Protein AF-A0AAD5FU48-F1 (afdb_monomer_lite)

Sequence (84 aa):
FQEPYAVVALLEKDLVVIDLAQNGYPIFENPYPMTIHESPVTCCEYVADCPVDLVPALYSVGSRQKRQGYSKKVGTACEHIFTT

Secondary structure (DSSP, 8-state):
-----EEEEE-SS-EEEEETTSTT-PBPPPSS-S-S-SS--------SS--TTHHHHHHHHHHTTSPTTB-SS--HHHHHHH--

Radius of gyration: 16.1 Å; chains: 1; bounding box: 45×31×39 Å

InterPro domains:
  IPR013577 Lethal giant larvae homologue 2 [PF08366] (1-26)

Organism: Silurus asotus (NCBI:txid30991)

Foldseek 3Di:
DDDDQWDWDDDPQDIWIWGPPDPVGFTADQPDCSDPDPDDDPDDDDDDPDPPVPVVVVCVVVVVVPDPRHDPDHPPVNVVVVVD

pLDDT: mean 77.95, std 12.57, range [44.0, 93.56]

Structure (mmCIF, N/CA/C/O backbone):
data_AF-A0AAD5FU48-F1
#
_entry.id   AF-A0AAD5FU48-F1
#
loop_
_atom_site.group_PDB
_atom_site.id
_atom_site.type_symbol
_atom_site.label_atom_id
_atom_site.label_alt_id
_atom_site.label_comp_id
_atom_site.label_asym_id
_atom_site.label_entity_id
_atom_site.label_seq_id
_atom_site.pdbx_PDB_ins_code
_atom_site.Cartn_x
_atom_site.Cartn_y
_atom_site.Cartn_z
_atom_site.occupancy
_atom_site.B_iso_or_equiv
_atom_site.auth_seq_id
_atom_site.auth_comp_id
_atom_site.auth_asym_id
_atom_site.auth_atom_id
_atom_site.pdbx_PDB_model_num
ATOM 1 N N . PHE A 1 1 ? -26.751 8.121 17.465 1.00 54.16 1 PHE A N 1
ATOM 2 C CA . PHE A 1 1 ? -25.358 8.025 17.940 1.00 54.16 1 PHE A CA 1
ATOM 3 C C . PHE A 1 1 ? -24.500 7.670 16.738 1.00 54.16 1 PHE A C 1
ATOM 5 O O . PHE A 1 1 ? -24.875 6.752 16.024 1.00 54.16 1 PHE A O 1
ATOM 12 N N . GLN A 1 2 ? -23.436 8.423 16.450 1.00 71.62 2 GLN A N 1
ATOM 13 C CA . GLN A 1 2 ? -22.439 7.993 15.465 1.00 71.62 2 GLN A CA 1
ATOM 14 C C . GLN A 1 2 ? -21.539 6.976 16.165 1.00 71.62 2 GLN A C 1
ATOM 16 O O . GLN A 1 2 ? -20.818 7.341 17.088 1.00 71.62 2 GLN A O 1
ATOM 21 N N . GLU A 1 3 ? -21.636 5.704 15.788 1.00 78.19 3 GLU A N 1
ATOM 22 C CA . GLU A 1 3 ? -20.672 4.693 16.220 1.00 78.19 3 GLU A CA 1
ATOM 23 C C . GLU A 1 3 ? -19.387 4.882 15.401 1.00 78.19 3 GLU A C 1
ATOM 25 O O . GLU A 1 3 ? -19.426 4.752 14.172 1.00 78.19 3 GLU A O 1
ATOM 30 N N . PRO A 1 4 ? -18.260 5.259 16.029 1.00 81.88 4 PRO A N 1
ATOM 31 C CA . PRO A 1 4 ? -17.017 5.464 15.303 1.00 81.88 4 PRO A CA 1
ATOM 32 C C . PRO A 1 4 ? -16.492 4.118 14.796 1.00 81.88 4 PRO A C 1
ATOM 34 O O . PRO A 1 4 ? -16.306 3.180 15.566 1.00 81.88 4 PRO A O 1
ATOM 37 N N . TYR A 1 5 ? -16.242 4.028 13.490 1.00 83.44 5 TYR A N 1
ATOM 38 C CA . TYR A 1 5 ? -15.807 2.790 12.836 1.00 83.44 5 TYR A CA 1
ATOM 39 C C . TYR A 1 5 ? -14.293 2.735 12.577 1.00 83.44 5 TYR A C 1
ATOM 41 O O . TYR A 1 5 ? -13.754 1.655 12.342 1.00 83.44 5 TYR A O 1
ATOM 49 N N . ALA A 1 6 ? -13.599 3.877 12.627 1.00 86.25 6 ALA A N 1
ATOM 50 C CA . ALA A 1 6 ? -12.159 3.963 12.416 1.00 86.25 6 ALA A CA 1
ATOM 51 C C . ALA A 1 6 ? -11.537 5.165 13.144 1.00 86.25 6 ALA A C 1
ATOM 53 O O . ALA A 1 6 ? -12.216 6.160 13.407 1.00 86.25 6 ALA A O 1
ATOM 54 N N . VAL A 1 7 ? -10.235 5.078 13.424 1.00 88.81 7 VAL A N 1
ATOM 55 C CA . VAL A 1 7 ? -9.395 6.200 13.883 1.00 88.81 7 VAL A CA 1
ATOM 56 C C . VAL A 1 7 ? -8.330 6.472 12.836 1.00 88.81 7 VAL A C 1
ATOM 58 O O . VAL A 1 7 ? -7.717 5.540 12.329 1.00 88.81 7 VAL A O 1
ATOM 61 N N . VAL A 1 8 ? -8.091 7.744 12.538 1.00 86.94 8 VAL A N 1
ATOM 62 C CA . VAL A 1 8 ? -7.077 8.187 11.580 1.00 86.94 8 VAL A CA 1
ATOM 63 C C . VAL A 1 8 ? -6.016 8.978 12.338 1.00 86.94 8 VAL A C 1
ATOM 65 O O . VAL A 1 8 ? -6.344 9.952 13.013 1.00 86.94 8 VAL A O 1
ATOM 68 N N . ALA A 1 9 ? -4.754 8.578 12.216 1.00 88.00 9 ALA A N 1
ATOM 69 C CA . ALA A 1 9 ? -3.607 9.301 12.744 1.00 88.00 9 ALA A CA 1
ATOM 70 C C . ALA A 1 9 ? -2.705 9.745 11.587 1.00 88.00 9 ALA A C 1
ATOM 72 O O . ALA A 1 9 ? -2.105 8.917 10.902 1.00 88.00 9 ALA A O 1
ATOM 73 N N . LEU A 1 10 ? -2.617 11.060 11.379 1.00 86.56 10 LEU A N 1
ATOM 74 C CA . LEU A 1 10 ? -1.681 11.667 10.437 1.00 86.56 10 LEU A CA 1
ATOM 75 C C . LEU A 1 10 ? -0.352 11.927 11.152 1.00 86.56 10 LEU A C 1
ATOM 77 O O . LEU A 1 10 ? -0.292 12.704 12.106 1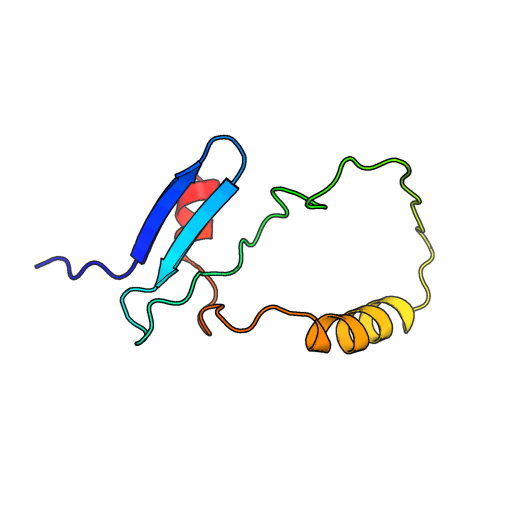.00 86.56 10 LEU A O 1
ATOM 81 N N . LEU A 1 11 ? 0.700 11.258 10.693 1.00 83.19 11 LEU A N 1
ATOM 82 C CA . LEU A 1 11 ? 2.074 11.435 11.147 1.00 83.19 11 LEU A CA 1
ATOM 83 C C . LEU A 1 11 ? 2.846 12.260 10.112 1.00 83.19 11 LEU A C 1
ATOM 85 O O . LEU A 1 11 ? 2.398 12.454 8.987 1.00 83.19 11 LEU A O 1
ATOM 89 N N . GLU A 1 12 ? 4.045 12.715 10.470 1.00 79.69 12 GLU A N 1
ATOM 90 C CA . GLU A 1 12 ? 4.884 13.537 9.585 1.00 79.69 12 GLU A CA 1
ATOM 91 C C . GLU A 1 12 ? 5.199 12.858 8.235 1.00 79.69 12 GLU A C 1
ATOM 93 O O . GLU A 1 12 ? 5.412 13.538 7.235 1.00 79.69 12 GLU A O 1
ATOM 98 N N . LYS A 1 13 ? 5.232 11.518 8.199 1.00 74.00 13 LYS A N 1
ATOM 99 C CA . LYS A 1 13 ? 5.626 10.722 7.021 1.00 74.00 13 LYS A CA 1
ATOM 100 C C . LYS A 1 13 ? 4.673 9.570 6.696 1.00 74.00 13 LYS A C 1
ATOM 102 O O . LYS A 1 13 ? 4.977 8.775 5.814 1.00 74.00 13 LYS A O 1
ATOM 107 N N . ASP A 1 14 ? 3.567 9.437 7.425 1.00 76.50 14 ASP A N 1
ATOM 108 C CA . ASP A 1 14 ? 2.675 8.284 7.284 1.00 76.50 14 ASP A CA 1
ATOM 109 C C . ASP A 1 14 ? 1.234 8.609 7.716 1.00 76.50 14 ASP A C 1
ATOM 111 O O . ASP A 1 14 ? 0.996 9.558 8.462 1.00 76.50 14 ASP A O 1
ATOM 115 N N . LEU A 1 15 ? 0.270 7.809 7.259 1.00 81.75 15 LEU A N 1
ATOM 116 C CA . LEU A 1 15 ? -1.144 7.885 7.632 1.00 81.75 15 LEU A CA 1
ATOM 117 C C . LEU A 1 15 ? -1.556 6.509 8.129 1.00 81.75 15 LEU A C 1
ATOM 119 O O . LEU A 1 15 ? -1.645 5.552 7.360 1.00 81.75 15 LEU A O 1
ATOM 123 N N . VAL A 1 16 ? -1.856 6.428 9.417 1.00 86.06 16 VAL A N 1
ATOM 124 C CA . VAL A 1 16 ? -2.273 5.184 10.053 1.00 86.06 16 VAL A CA 1
ATOM 125 C C . VAL A 1 16 ? -3.777 5.234 10.264 1.00 86.06 16 VAL A C 1
ATOM 127 O O . VAL A 1 16 ? -4.280 6.107 10.970 1.00 86.06 16 VAL A O 1
ATOM 130 N N . VAL A 1 17 ? -4.504 4.289 9.669 1.00 87.00 17 VAL A N 1
ATOM 131 C CA . VAL A 1 17 ? -5.954 4.156 9.865 1.00 87.00 17 VAL A CA 1
ATOM 132 C C . VAL A 1 17 ? -6.236 2.856 10.604 1.00 87.00 17 VAL A C 1
ATOM 134 O O . VAL A 1 17 ? -5.861 1.791 10.135 1.00 87.00 17 VAL A O 1
ATOM 137 N N . ILE A 1 18 ? -6.892 2.927 11.757 1.00 89.25 18 ILE A N 1
ATOM 138 C CA . ILE A 1 18 ? -7.154 1.792 12.651 1.00 89.25 18 ILE A CA 1
ATOM 139 C C . ILE A 1 18 ? -8.631 1.400 12.550 1.00 89.25 18 ILE A C 1
ATOM 141 O O . ILE A 1 18 ? -9.502 2.257 12.709 1.00 89.25 18 ILE A O 1
ATOM 145 N N . ASP A 1 19 ? -8.916 0.118 12.310 1.00 89.06 19 ASP A N 1
ATOM 146 C CA . ASP A 1 19 ? -10.270 -0.448 12.274 1.00 89.06 19 ASP A CA 1
ATOM 147 C C . ASP A 1 19 ? -10.776 -0.712 13.696 1.00 89.06 19 ASP A C 1
ATOM 149 O O . ASP A 1 19 ? -10.280 -1.599 14.392 1.00 89.06 19 ASP A O 1
ATOM 153 N N . LEU A 1 20 ? -11.789 0.043 14.127 1.00 88.56 20 LEU A N 1
ATOM 154 C CA . LEU A 1 20 ? -12.405 -0.139 15.445 1.00 88.56 20 LEU A CA 1
ATOM 155 C C . LEU A 1 20 ? -13.431 -1.280 15.474 1.00 88.56 20 LEU A C 1
ATOM 157 O O . LEU A 1 20 ? -13.828 -1.721 16.549 1.00 88.56 20 LEU A O 1
ATOM 161 N N . ALA A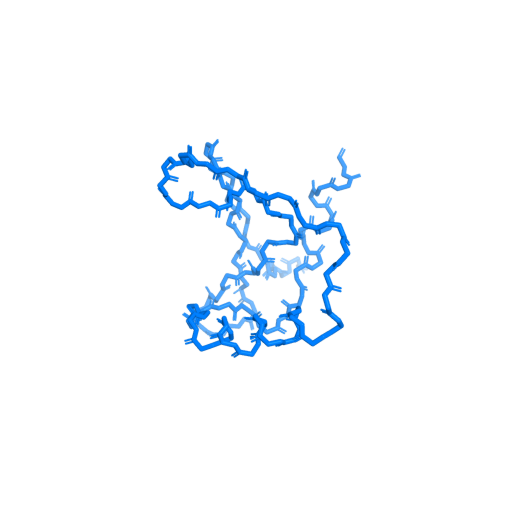 1 21 ? -13.86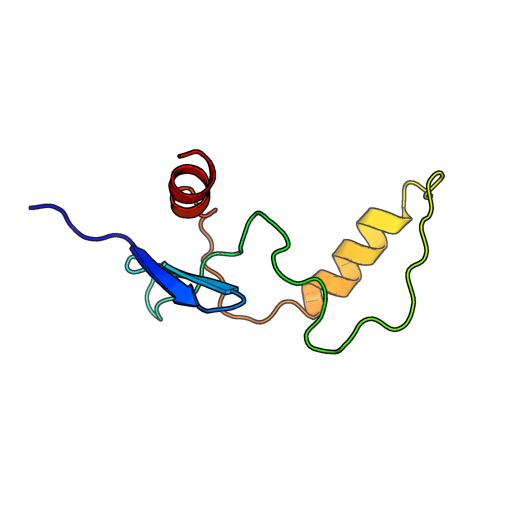3 -1.774 14.312 1.00 85.25 21 ALA A N 1
ATOM 162 C CA . ALA A 1 21 ? -14.892 -2.804 14.209 1.00 85.25 21 ALA A CA 1
ATOM 163 C C . ALA A 1 21 ? -14.329 -4.237 14.224 1.00 85.25 21 ALA A C 1
ATOM 165 O O . ALA A 1 21 ? -15.102 -5.195 14.266 1.00 85.25 21 ALA A O 1
ATOM 166 N N . GLN A 1 22 ? -13.005 -4.411 14.163 1.00 83.62 22 GLN A N 1
ATOM 167 C CA . GLN A 1 22 ? -12.344 -5.714 14.257 1.00 83.62 22 GLN A CA 1
ATOM 168 C C . GLN A 1 22 ? -11.594 -5.847 15.583 1.00 83.62 22 GLN A C 1
ATOM 170 O O . GLN A 1 22 ? -10.842 -4.965 15.991 1.00 83.62 22 GLN A O 1
ATOM 175 N N . ASN A 1 23 ? -11.779 -6.987 16.254 1.00 82.31 23 ASN A N 1
ATOM 176 C CA . ASN A 1 23 ? -11.077 -7.266 17.500 1.00 82.31 23 ASN A CA 1
ATOM 177 C C . ASN A 1 23 ? -9.560 -7.328 17.257 1.00 82.31 23 ASN A C 1
ATOM 179 O O . ASN A 1 23 ? -9.111 -7.959 16.300 1.00 82.31 23 ASN A O 1
ATOM 183 N N . GLY A 1 24 ? -8.785 -6.683 18.129 1.00 85.06 24 GLY A N 1
ATOM 184 C CA . GLY A 1 24 ? -7.342 -6.500 17.945 1.00 85.06 24 GLY A CA 1
ATOM 185 C C . GLY A 1 24 ? -6.954 -5.225 17.192 1.00 85.06 24 GLY A C 1
ATOM 186 O O . GLY A 1 24 ? -5.763 -5.000 17.012 1.00 85.06 24 GLY A O 1
ATOM 187 N N . TYR A 1 25 ? -7.930 -4.397 16.799 1.00 87.88 25 TYR A N 1
ATOM 188 C CA . TYR A 1 25 ? -7.732 -3.071 16.205 1.00 87.88 25 TYR A CA 1
ATOM 189 C C . TYR A 1 25 ? -6.700 -3.052 15.064 1.00 87.88 25 TYR A C 1
ATOM 191 O O . TYR A 1 25 ? -5.694 -2.341 15.143 1.00 87.88 25 TYR A O 1
ATOM 199 N N . PRO A 1 26 ? -6.904 -3.873 14.016 1.00 88.50 26 PRO A N 1
ATOM 200 C CA . PRO A 1 26 ? -5.965 -3.959 12.911 1.00 88.50 26 PRO A CA 1
ATOM 201 C C . PRO A 1 26 ? -5.949 -2.666 12.086 1.00 88.50 26 PRO A C 1
ATOM 203 O O . PRO A 1 26 ? -6.914 -1.901 12.060 1.00 88.50 26 PRO A O 1
ATOM 206 N N . ILE A 1 27 ? -4.847 -2.432 11.378 1.00 86.19 27 ILE A N 1
ATOM 207 C CA . ILE A 1 27 ? -4.625 -1.207 10.596 1.00 86.19 27 ILE A CA 1
ATOM 208 C C . ILE A 1 27 ? -5.130 -1.429 9.163 1.00 86.19 27 ILE A C 1
ATOM 210 O O . ILE A 1 27 ? -4.937 -2.500 8.598 1.00 86.19 27 ILE A O 1
ATOM 214 N N . PHE A 1 28 ? -5.776 -0.455 8.532 1.00 85.06 28 PHE A N 1
ATOM 215 C CA . PHE A 1 28 ? -6.093 -0.535 7.105 1.00 85.06 28 PHE A CA 1
ATOM 216 C C . PHE A 1 28 ? -4.828 -0.389 6.257 1.00 85.06 28 PHE A C 1
ATOM 218 O O . PHE A 1 28 ? -3.946 0.412 6.557 1.00 85.06 28 PHE A O 1
ATOM 225 N N . GLU A 1 29 ? -4.747 -1.153 5.170 1.00 77.88 29 GLU A N 1
ATOM 226 C CA . GLU A 1 29 ? -3.674 -0.984 4.193 1.00 77.88 29 GLU A CA 1
ATOM 227 C C . GLU A 1 29 ? -3.868 0.344 3.446 1.00 77.88 29 GLU A C 1
ATOM 229 O O . GLU A 1 29 ? -4.976 0.663 3.004 1.00 77.88 29 GLU A O 1
ATOM 234 N N . ASN A 1 30 ? -2.802 1.137 3.338 1.00 73.31 30 ASN A N 1
ATOM 235 C CA . ASN A 1 30 ? -2.854 2.418 2.648 1.00 73.31 30 ASN A CA 1
ATOM 236 C C . ASN A 1 30 ? -2.961 2.176 1.129 1.00 73.31 30 ASN A C 1
ATOM 238 O O . ASN A 1 30 ? -2.073 1.527 0.570 1.00 73.31 30 ASN A O 1
ATOM 242 N N . PRO A 1 31 ? -4.012 2.672 0.446 1.00 67.06 31 PRO A N 1
ATOM 243 C CA . PRO A 1 31 ? -4.175 2.472 -0.995 1.00 67.06 31 PRO A CA 1
ATOM 244 C C . PRO A 1 31 ? -3.104 3.190 -1.823 1.00 67.06 31 PRO A C 1
ATOM 246 O O . PRO A 1 31 ? -2.873 2.815 -2.972 1.00 67.06 31 PRO A O 1
ATOM 249 N N . TYR A 1 32 ? -2.438 4.195 -1.250 1.00 67.56 32 TYR A N 1
ATOM 250 C CA . TYR A 1 32 ? -1.373 4.930 -1.913 1.00 67.56 32 TYR A CA 1
ATOM 251 C C . TYR A 1 32 ? -0.027 4.640 -1.243 1.00 67.56 32 TYR A C 1
ATOM 253 O O . TYR A 1 32 ? 0.076 4.685 -0.014 1.00 67.56 32 TYR A O 1
ATOM 261 N N . PRO A 1 33 ? 1.031 4.357 -2.020 1.00 60.78 33 PRO A N 1
ATOM 262 C CA . PRO A 1 33 ? 2.358 4.129 -1.471 1.00 60.78 33 PRO A CA 1
ATOM 263 C C . PRO A 1 33 ? 2.913 5.449 -0.926 1.00 60.78 33 PRO A C 1
ATOM 265 O O . PRO A 1 33 ? 3.540 6.216 -1.651 1.00 60.78 33 PRO A O 1
ATOM 268 N N . MET A 1 34 ? 2.677 5.733 0.355 1.00 60.94 34 MET A N 1
ATOM 269 C CA . MET A 1 34 ? 3.197 6.953 0.982 1.00 60.94 34 MET A CA 1
ATOM 270 C C . MET A 1 34 ? 4.668 6.843 1.388 1.00 60.94 34 MET A C 1
ATOM 272 O O . MET A 1 34 ? 5.311 7.861 1.619 1.00 60.94 34 MET A O 1
ATOM 276 N N . THR A 1 35 ? 5.245 5.639 1.416 1.00 61.88 35 THR A N 1
ATOM 277 C CA . THR A 1 35 ? 6.693 5.421 1.550 1.00 61.88 35 THR A CA 1
ATOM 278 C C . THR A 1 35 ? 7.060 4.057 0.966 1.00 61.88 35 THR A C 1
ATOM 280 O O . THR A 1 35 ? 6.591 3.024 1.432 1.00 61.88 35 THR A O 1
ATOM 283 N N . ILE A 1 36 ? 7.896 4.049 -0.074 1.00 66.38 36 ILE A N 1
ATOM 284 C CA . ILE A 1 36 ? 8.326 2.827 -0.778 1.00 66.38 36 ILE A CA 1
ATOM 285 C C . ILE A 1 36 ? 9.343 1.984 0.007 1.00 66.38 36 ILE A C 1
ATOM 287 O O . ILE A 1 36 ? 9.518 0.812 -0.320 1.00 66.38 36 ILE A O 1
ATOM 291 N N . HIS A 1 37 ? 10.013 2.534 1.031 1.00 69.12 37 HIS A N 1
ATOM 292 C CA . HIS A 1 37 ? 10.946 1.764 1.857 1.00 69.12 37 HIS A CA 1
ATOM 293 C C . HIS A 1 37 ? 11.250 2.415 3.223 1.00 69.12 37 HIS A C 1
ATOM 295 O O . HIS A 1 37 ? 11.306 3.637 3.330 1.00 69.12 37 HIS A O 1
ATOM 301 N N . GLU A 1 38 ? 11.500 1.598 4.259 1.00 67.75 38 GLU A N 1
ATOM 302 C CA . GLU A 1 38 ? 11.881 2.050 5.617 1.00 67.75 38 GLU A CA 1
ATOM 303 C C . GLU A 1 38 ? 13.313 2.635 5.677 1.00 67.75 38 GLU A C 1
ATOM 305 O O . GLU A 1 38 ? 13.674 3.331 6.625 1.00 67.75 38 GLU A O 1
ATOM 310 N N . SER A 1 39 ? 14.136 2.372 4.658 1.00 80.94 39 SER A N 1
ATOM 311 C CA . SER A 1 39 ? 15.496 2.908 4.507 1.00 80.94 39 SER A CA 1
ATOM 312 C C . SER A 1 39 ? 15.603 3.863 3.313 1.00 80.94 39 SER A C 1
ATOM 314 O O . SER A 1 39 ? 14.798 3.764 2.386 1.00 80.94 39 SER A O 1
ATOM 316 N N . PRO A 1 40 ? 16.635 4.729 3.268 1.00 82.88 40 PRO A N 1
ATOM 317 C CA . PRO A 1 40 ? 16.899 5.565 2.103 1.00 82.88 40 PRO A CA 1
ATOM 318 C C . PRO A 1 40 ? 17.057 4.722 0.836 1.00 82.88 40 PRO A C 1
ATOM 320 O O . PRO A 1 40 ? 17.788 3.728 0.833 1.00 82.88 40 PRO A O 1
ATOM 323 N N . VAL A 1 41 ? 16.377 5.131 -0.232 1.00 85.56 41 VAL A N 1
ATOM 324 C CA . VAL A 1 41 ? 16.508 4.514 -1.552 1.00 85.56 41 VAL A CA 1
ATOM 325 C C . VAL A 1 41 ? 17.849 4.921 -2.152 1.00 85.56 41 VAL A C 1
ATOM 327 O O . VAL A 1 41 ? 18.166 6.106 -2.229 1.00 85.56 41 VAL A O 1
ATOM 330 N N . THR A 1 42 ? 18.644 3.938 -2.568 1.00 93.44 42 THR A N 1
ATOM 331 C CA . THR A 1 42 ? 19.977 4.157 -3.150 1.00 93.44 42 THR A CA 1
ATOM 332 C C . THR A 1 42 ? 19.980 4.058 -4.674 1.00 93.44 42 THR A C 1
ATOM 334 O O . THR A 1 42 ? 20.815 4.684 -5.323 1.00 93.44 42 THR A O 1
ATOM 337 N N . CYS A 1 43 ? 19.044 3.306 -5.255 1.00 88.50 43 CYS A N 1
ATOM 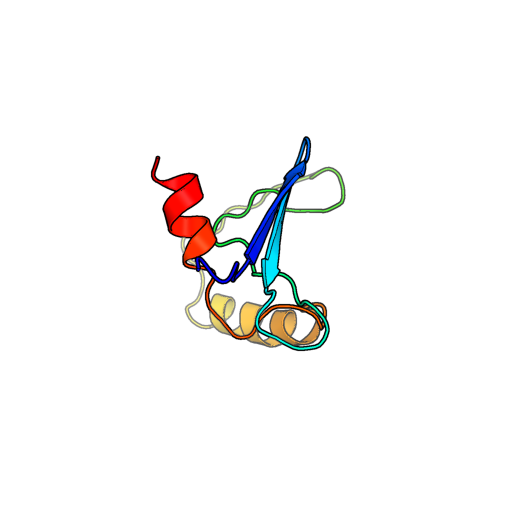338 C CA . CYS A 1 43 ? 18.853 3.168 -6.694 1.00 88.50 43 CYS A CA 1
ATOM 339 C C . CYS A 1 43 ? 17.393 2.826 -7.029 1.00 88.50 43 CYS A C 1
ATOM 341 O O . CYS A 1 43 ? 16.670 2.274 -6.200 1.00 88.50 43 CYS A O 1
ATOM 343 N N . CYS A 1 44 ? 16.981 3.143 -8.258 1.00 88.25 44 CYS A N 1
ATOM 344 C CA . CYS A 1 44 ? 15.685 2.774 -8.822 1.00 88.25 44 CYS A CA 1
ATOM 345 C C . CYS A 1 44 ? 15.898 2.229 -10.236 1.00 88.25 44 CYS A C 1
ATOM 347 O O . CYS A 1 44 ? 16.629 2.836 -11.019 1.00 88.25 44 CYS A O 1
ATOM 349 N N . GLU A 1 45 ? 15.228 1.132 -10.574 1.00 90.94 45 GLU A N 1
ATOM 350 C CA . GLU A 1 45 ? 15.213 0.569 -11.924 1.00 90.94 45 GLU A CA 1
ATOM 351 C C . GLU A 1 45 ? 13.771 0.500 -12.429 1.00 90.94 45 GLU A C 1
ATOM 353 O O . GLU A 1 45 ? 12.866 0.088 -11.701 1.00 90.94 45 GLU A O 1
ATOM 358 N N . TYR A 1 46 ? 13.556 0.938 -13.669 1.00 90.75 46 TYR A N 1
ATOM 359 C CA . TYR A 1 46 ? 12.251 0.917 -14.320 1.00 90.75 46 TYR A CA 1
ATOM 360 C C . TYR A 1 46 ? 12.257 -0.093 -15.466 1.00 90.75 46 TYR A C 1
ATOM 362 O O . TYR A 1 46 ? 13.098 -0.016 -16.361 1.00 90.75 46 TYR A O 1
ATOM 370 N N . VAL A 1 47 ? 11.288 -1.009 -15.452 1.00 89.06 47 VAL A N 1
ATOM 371 C CA . VAL A 1 47 ? 11.122 -2.058 -16.464 1.00 89.06 47 VAL A CA 1
ATOM 372 C C . VAL A 1 47 ? 9.752 -1.889 -17.116 1.00 89.06 47 VAL A C 1
ATOM 374 O O . VAL A 1 47 ? 8.730 -2.131 -16.477 1.00 89.06 47 VAL A O 1
ATOM 377 N N . ALA A 1 48 ? 9.731 -1.451 -18.377 1.00 89.06 48 ALA A N 1
ATOM 378 C CA . ALA A 1 48 ? 8.496 -1.205 -19.128 1.00 89.06 48 ALA A CA 1
ATOM 379 C C . ALA A 1 48 ? 7.877 -2.501 -19.684 1.00 89.06 48 ALA A C 1
ATOM 381 O O . ALA A 1 48 ? 6.693 -2.759 -19.484 1.00 89.06 48 ALA A O 1
ATOM 382 N N . ASP A 1 49 ? 8.694 -3.345 -20.323 1.00 89.69 49 ASP A N 1
ATOM 383 C CA . ASP A 1 49 ? 8.262 -4.585 -20.985 1.00 89.69 49 ASP A CA 1
ATOM 384 C C . ASP A 1 49 ? 8.385 -5.789 -20.045 1.00 89.69 49 ASP A C 1
ATOM 386 O O . ASP A 1 49 ? 9.142 -6.738 -20.257 1.00 89.69 49 ASP A O 1
ATOM 390 N N . CYS A 1 50 ? 7.659 -5.707 -18.935 1.00 87.88 50 CYS A N 1
ATOM 391 C CA . CYS A 1 50 ? 7.668 -6.719 -17.892 1.00 87.88 50 CYS A CA 1
ATOM 392 C C . CYS A 1 50 ? 6.977 -8.017 -18.373 1.00 87.88 50 CYS A C 1
ATOM 394 O O . CYS A 1 50 ? 5.838 -7.951 -18.846 1.00 87.88 50 CYS A O 1
ATOM 396 N N . PRO A 1 51 ? 7.607 -9.205 -18.241 1.00 92.50 51 PRO A N 1
ATOM 397 C CA . PRO A 1 51 ? 6.952 -10.474 -18.546 1.00 92.50 51 PRO A CA 1
ATOM 398 C C . PRO A 1 51 ? 5.662 -10.636 -17.740 1.00 92.50 51 PRO A C 1
ATOM 400 O O . PRO A 1 51 ? 5.626 -10.315 -16.550 1.00 92.50 51 PRO A O 1
ATOM 403 N N . VAL A 1 52 ? 4.622 -11.201 -18.359 1.00 91.00 52 VAL A N 1
ATOM 404 C CA . VAL A 1 52 ? 3.291 -11.352 -17.736 1.00 91.00 52 VAL A CA 1
ATOM 405 C C . VAL A 1 52 ? 3.317 -12.140 -16.423 1.00 91.00 52 VAL A C 1
ATOM 407 O O . VAL A 1 52 ? 2.483 -11.911 -15.551 1.00 91.00 52 VAL A O 1
ATOM 410 N N . ASP A 1 53 ? 4.309 -13.013 -16.253 1.00 93.56 53 ASP A N 1
ATOM 411 C CA . ASP A 1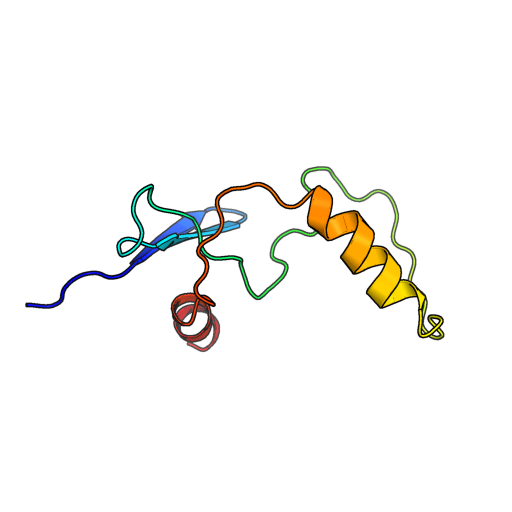 53 ? 4.467 -13.853 -15.067 1.00 93.56 53 ASP A CA 1
ATOM 412 C C . ASP A 1 53 ? 5.226 -13.163 -13.924 1.00 93.56 53 ASP A C 1
ATOM 414 O O . ASP A 1 53 ? 5.156 -13.619 -12.781 1.00 93.56 53 ASP A O 1
ATOM 418 N N . LEU A 1 54 ? 5.930 -12.052 -14.186 1.00 91.12 54 LEU A N 1
ATOM 419 C CA . LEU A 1 54 ? 6.786 -11.416 -13.180 1.00 91.12 54 LEU A CA 1
ATOM 420 C C . LEU A 1 54 ? 5.963 -10.779 -12.056 1.00 91.12 54 LEU A C 1
ATOM 422 O O . LEU A 1 54 ? 6.247 -11.010 -10.882 1.00 91.12 54 LEU A O 1
ATOM 426 N N . VAL A 1 55 ? 4.926 -10.006 -12.394 1.00 90.00 55 VAL A N 1
ATOM 427 C CA . VAL A 1 55 ? 4.065 -9.353 -11.391 1.00 90.00 55 VAL A CA 1
ATOM 428 C C . VAL A 1 55 ? 3.350 -10.389 -10.503 1.00 90.00 55 VAL A C 1
ATOM 430 O O . VAL A 1 55 ? 3.450 -10.275 -9.277 1.00 90.00 55 VAL A O 1
ATOM 433 N N . PRO A 1 56 ? 2.700 -11.439 -11.051 1.00 90.69 56 PRO A N 1
ATOM 434 C CA . PRO A 1 56 ? 2.146 -12.526 -10.242 1.00 90.69 56 PRO A CA 1
ATOM 435 C C . PRO A 1 56 ? 3.188 -13.244 -9.378 1.00 90.69 56 PRO A C 1
ATOM 437 O O . PRO A 1 56 ? 2.920 -13.532 -8.208 1.00 90.69 56 PRO A O 1
ATOM 440 N N . ALA A 1 57 ? 4.383 -13.512 -9.915 1.00 91.06 57 ALA A N 1
ATOM 441 C CA . ALA A 1 57 ? 5.454 -14.158 -9.162 1.00 91.06 57 ALA A CA 1
ATOM 442 C C . ALA A 1 57 ? 5.900 -13.304 -7.964 1.00 91.06 57 ALA A C 1
ATOM 444 O O . ALA A 1 57 ? 5.994 -13.824 -6.848 1.00 91.06 57 ALA A O 1
ATOM 445 N N . LEU A 1 58 ? 6.097 -11.993 -8.167 1.00 89.06 58 LEU A N 1
ATOM 446 C CA . LEU A 1 58 ? 6.435 -11.032 -7.111 1.00 89.06 58 LEU A CA 1
ATOM 447 C C . LEU A 1 58 ? 5.338 -10.946 -6.042 1.00 89.06 58 LEU A C 1
ATOM 449 O O . LEU A 1 58 ? 5.636 -10.967 -4.847 1.00 89.06 58 LEU A O 1
ATOM 453 N N . TYR A 1 59 ? 4.066 -10.922 -6.448 1.00 86.44 59 TYR A N 1
ATOM 454 C CA . TYR A 1 59 ? 2.945 -10.926 -5.506 1.00 86.44 59 TYR A CA 1
ATOM 455 C C . TYR A 1 59 ? 2.916 -12.207 -4.663 1.00 86.44 59 TYR A C 1
ATOM 457 O O . TYR A 1 59 ? 2.750 -12.159 -3.442 1.00 86.44 59 TYR A O 1
ATOM 465 N N . SER A 1 60 ? 3.137 -13.361 -5.299 1.00 88.44 60 SER A N 1
ATOM 466 C CA . SER A 1 60 ? 3.165 -14.656 -4.621 1.00 88.44 60 SER A CA 1
ATOM 467 C C . SER A 1 60 ? 4.258 -14.715 -3.550 1.00 88.44 60 SER A C 1
ATOM 469 O O . SER A 1 60 ? 3.983 -15.133 -2.422 1.00 88.44 60 SER A O 1
ATOM 471 N N . VAL A 1 61 ? 5.484 -14.269 -3.852 1.00 88.50 61 VAL A N 1
ATOM 472 C CA . VAL A 1 61 ? 6.572 -14.254 -2.855 1.00 88.50 61 VAL A CA 1
ATOM 473 C C . VAL A 1 61 ? 6.341 -13.202 -1.767 1.00 88.50 61 VAL A C 1
ATOM 475 O O . VAL A 1 61 ? 6.499 -13.511 -0.585 1.00 88.50 61 VAL A O 1
ATOM 478 N N . GLY A 1 62 ? 5.883 -12.002 -2.140 1.00 83.00 62 GLY A N 1
ATOM 479 C CA . GLY A 1 62 ? 5.642 -10.894 -1.212 1.00 83.00 62 GLY A CA 1
ATOM 480 C C . GLY A 1 62 ? 4.489 -11.154 -0.241 1.00 83.00 62 GLY A C 1
ATOM 481 O O . GLY A 1 62 ? 4.534 -10.711 0.907 1.00 83.00 62 GLY A O 1
ATOM 482 N N . SER A 1 63 ? 3.491 -11.950 -0.642 1.00 80.19 63 SER A N 1
ATOM 483 C CA . SER A 1 63 ? 2.360 -12.318 0.221 1.00 80.19 63 SER A CA 1
ATOM 484 C C . SER A 1 63 ? 2.791 -12.998 1.527 1.00 80.19 63 SER A C 1
ATOM 486 O O . SER A 1 63 ? 2.143 -12.821 2.556 1.00 80.19 63 SER A O 1
ATOM 488 N N . ARG A 1 64 ? 3.925 -13.715 1.517 1.00 77.19 64 ARG A N 1
ATOM 489 C CA . ARG A 1 64 ? 4.492 -14.381 2.701 1.00 77.19 64 ARG A CA 1
ATOM 490 C C . ARG A 1 64 ? 5.181 -13.415 3.665 1.00 77.19 64 ARG A C 1
ATOM 492 O O . ARG A 1 64 ? 5.357 -13.757 4.829 1.00 77.19 64 ARG A O 1
ATOM 499 N N . GLN A 1 65 ? 5.585 -12.241 3.182 1.00 76.81 65 GLN A N 1
ATOM 500 C CA . GLN A 1 65 ? 6.262 -11.205 3.965 1.00 76.81 65 GLN A CA 1
ATOM 501 C C . GLN A 1 65 ? 5.309 -10.116 4.470 1.00 76.81 65 GLN A C 1
ATOM 503 O O . GLN A 1 65 ? 5.720 -9.298 5.293 1.00 76.81 65 GLN A O 1
ATOM 508 N N . LYS A 1 66 ? 4.043 -10.095 4.020 1.00 70.62 66 LYS A N 1
ATOM 509 C CA . LYS A 1 66 ? 3.051 -9.150 4.546 1.00 70.62 66 LYS A CA 1
ATOM 510 C C . LYS A 1 66 ? 2.925 -9.328 6.062 1.00 70.62 66 LYS A C 1
ATOM 512 O O . LYS A 1 66 ? 2.612 -10.416 6.548 1.00 70.62 66 LYS A O 1
ATOM 517 N N . ARG A 1 67 ? 3.169 -8.242 6.809 1.00 65.00 67 ARG A N 1
ATOM 518 C CA . ARG A 1 67 ? 2.990 -8.204 8.267 1.00 65.00 67 ARG A CA 1
ATOM 519 C C . ARG A 1 67 ? 1.554 -8.628 8.600 1.00 65.00 67 ARG A C 1
ATOM 521 O O . ARG A 1 67 ? 0.596 -8.104 8.036 1.00 65.00 67 ARG A O 1
ATOM 528 N N . GLN A 1 68 ? 1.406 -9.591 9.509 1.00 61.75 68 GLN A N 1
ATOM 529 C CA . GLN A 1 68 ? 0.101 -9.936 10.074 1.00 61.75 68 GLN A CA 1
ATOM 530 C C . GLN A 1 68 ? -0.384 -8.742 10.909 1.00 61.75 68 GLN A C 1
ATOM 532 O O . GLN A 1 68 ? 0.366 -8.254 11.750 1.00 61.75 68 GLN A O 1
ATOM 537 N N . GLY A 1 69 ? -1.602 -8.251 10.659 1.00 69.81 69 GLY A N 1
ATOM 538 C CA . GLY A 1 69 ? -2.160 -7.101 11.388 1.00 69.81 69 GLY A CA 1
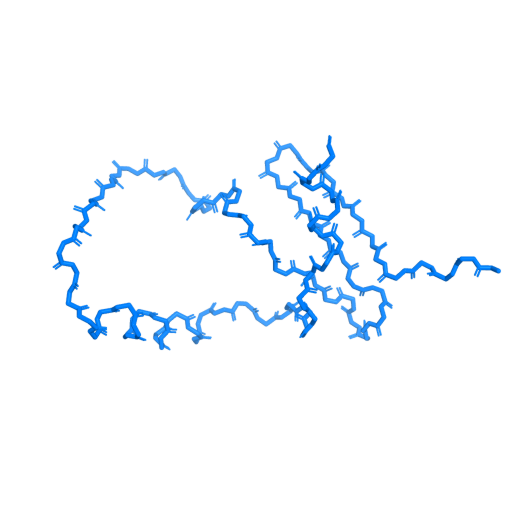ATOM 539 C C . GLY A 1 69 ? -2.979 -6.109 10.559 1.00 69.81 69 GLY A C 1
ATOM 540 O O . GLY A 1 69 ? -3.471 -5.135 11.123 1.00 69.81 69 GLY A O 1
ATOM 541 N N . TYR A 1 70 ? -3.144 -6.338 9.251 1.00 79.00 70 TYR A N 1
ATOM 542 C CA . TYR A 1 70 ? -4.013 -5.500 8.425 1.00 79.00 70 TYR A CA 1
ATOM 543 C C . TYR A 1 70 ? -5.491 -5.881 8.551 1.00 79.00 70 TYR A C 1
ATOM 545 O O . TYR A 1 70 ? -5.831 -7.061 8.694 1.00 79.00 70 TYR A O 1
ATOM 553 N N . SER A 1 71 ? -6.375 -4.884 8.476 1.00 79.06 71 SER A N 1
ATOM 554 C CA . SER A 1 71 ? -7.815 -5.119 8.435 1.00 79.06 71 SER A CA 1
ATOM 555 C C . SER A 1 71 ? -8.170 -5.867 7.154 1.00 79.06 71 SER A C 1
ATOM 557 O O . SER A 1 71 ? -7.660 -5.584 6.072 1.00 79.06 71 SER A O 1
ATOM 559 N N . LYS A 1 72 ? -9.092 -6.826 7.273 1.00 75.62 72 LYS A N 1
ATOM 560 C CA . LYS A 1 72 ? -9.636 -7.562 6.115 1.00 75.62 72 LYS A CA 1
ATOM 561 C C . LYS A 1 72 ? -10.536 -6.696 5.228 1.00 75.62 72 LYS A C 1
ATOM 563 O O . LYS A 1 72 ? -10.975 -7.152 4.176 1.00 75.62 72 LYS A O 1
ATOM 568 N N . LYS A 1 73 ? -10.880 -5.493 5.684 1.00 76.19 73 LYS A N 1
ATOM 569 C CA . LYS A 1 73 ? -11.684 -4.533 4.937 1.00 76.19 73 LYS A CA 1
ATOM 570 C C . LYS A 1 73 ? -10.761 -3.653 4.098 1.00 76.19 73 LYS A C 1
ATOM 572 O O . LYS A 1 73 ? -9.717 -3.216 4.571 1.00 76.19 73 LYS A O 1
ATOM 577 N N . VAL A 1 74 ? -11.179 -3.349 2.874 1.00 66.31 74 VAL A N 1
ATOM 578 C CA . VAL A 1 74 ? -10.545 -2.291 2.080 1.00 66.31 74 VAL A CA 1
ATOM 579 C C . VAL A 1 74 ? -10.924 -0.956 2.718 1.00 66.31 74 VAL A C 1
ATOM 581 O O . VAL A 1 74 ? -12.102 -0.714 2.988 1.00 66.31 74 VAL A O 1
ATOM 584 N N . GLY A 1 75 ? -9.929 -0.125 3.030 1.00 61.53 75 GLY A N 1
ATOM 585 C CA . GLY A 1 75 ? -10.127 1.139 3.733 1.00 61.53 75 GLY A CA 1
ATOM 586 C C . GLY A 1 75 ? -10.821 2.182 2.862 1.00 61.53 75 GLY A C 1
ATOM 587 O O . GLY A 1 75 ? -10.162 3.062 2.323 1.00 61.53 75 GLY A O 1
ATOM 588 N N . THR A 1 76 ? -12.151 2.144 2.777 1.00 58.62 76 THR A N 1
ATOM 589 C CA . THR A 1 76 ? -12.962 3.225 2.180 1.00 58.62 76 THR A CA 1
ATOM 590 C C . THR A 1 76 ? -12.780 4.555 2.919 1.00 58.62 76 THR A C 1
ATOM 592 O O . THR A 1 76 ? -12.938 5.623 2.337 1.00 58.62 76 THR A O 1
ATOM 595 N N . ALA A 1 77 ? -12.370 4.509 4.193 1.00 55.62 77 ALA A N 1
ATOM 596 C CA . ALA A 1 77 ? -11.966 5.687 4.955 1.00 55.62 77 ALA A CA 1
ATOM 597 C C . ALA A 1 77 ? -10.790 6.433 4.299 1.00 55.62 77 ALA A C 1
ATOM 599 O O . ALA A 1 77 ? -10.797 7.659 4.274 1.00 55.62 77 ALA A O 1
ATOM 600 N N . CYS A 1 78 ? -9.813 5.714 3.732 1.00 51.88 78 CYS A N 1
ATOM 601 C CA . CYS A 1 78 ? -8.694 6.337 3.026 1.00 51.88 78 CYS A CA 1
ATOM 602 C C . CYS A 1 78 ? -9.170 7.045 1.752 1.00 51.88 78 CYS A C 1
ATOM 604 O O . CYS A 1 78 ? -8.727 8.157 1.489 1.00 51.88 78 CYS A O 1
ATOM 606 N N . GLU A 1 79 ? -10.106 6.463 0.992 1.00 56.91 79 GLU A N 1
ATOM 607 C CA . GLU A 1 79 ? -10.641 7.116 -0.213 1.00 56.91 79 GLU A CA 1
ATOM 608 C C . GLU A 1 79 ? -11.239 8.488 0.107 1.00 56.91 79 GLU A C 1
ATOM 610 O O . GLU A 1 79 ? -10.886 9.463 -0.551 1.00 56.91 79 GLU A O 1
ATOM 615 N N . HIS A 1 80 ? -12.057 8.595 1.160 1.00 54.97 80 HIS A N 1
ATOM 616 C CA . HIS A 1 80 ? -12.673 9.863 1.565 1.00 54.97 80 HIS A CA 1
ATOM 617 C C . HIS A 1 80 ? -11.673 10.912 2.082 1.00 54.97 80 HIS A C 1
ATOM 619 O O . HIS A 1 80 ? -11.918 12.106 1.928 1.00 54.97 80 HIS A O 1
ATOM 625 N N . ILE A 1 81 ? -10.553 10.485 2.674 1.00 57.12 81 ILE A N 1
ATOM 626 C CA . ILE A 1 81 ? -9.504 11.383 3.188 1.00 57.12 81 ILE A CA 1
ATOM 627 C C . ILE A 1 81 ? -8.628 11.930 2.057 1.00 57.12 81 ILE A C 1
ATOM 629 O O . ILE A 1 81 ? -8.222 13.082 2.121 1.00 57.12 81 ILE A O 1
ATOM 633 N N . PHE A 1 82 ? -8.335 11.128 1.027 1.00 50.00 82 PHE A N 1
ATOM 634 C CA . PHE A 1 82 ? -7.443 11.531 -0.070 1.00 50.00 82 PHE A CA 1
ATOM 635 C C . PHE A 1 82 ? -8.156 12.204 -1.257 1.00 50.00 82 PHE A C 1
ATOM 637 O O . PHE A 1 82 ? -7.480 12.749 -2.126 1.00 50.00 82 PHE A O 1
ATOM 644 N N . THR A 1 83 ? -9.493 12.159 -1.337 1.00 50.22 83 THR A N 1
ATOM 645 C CA . THR A 1 83 ? -10.270 12.809 -2.419 1.00 50.22 83 THR A CA 1
ATOM 646 C C . THR A 1 83 ? -10.855 14.180 -2.059 1.00 50.22 83 THR A C 1
ATOM 648 O O . THR A 1 83 ? -11.510 14.781 -2.911 1.00 50.22 83 THR A O 1
ATOM 651 N N . THR A 1 84 ? -10.610 14.691 -0.848 1.00 44.00 84 THR A N 1
ATOM 652 C CA . THR A 1 84 ? -11.036 16.035 -0.407 1.00 44.00 84 THR A CA 1
ATOM 653 C C . THR A 1 84 ? -9.826 16.933 -0.201 1.00 44.00 84 THR A C 1
ATOM 655 O O . THR A 1 84 ? -9.898 18.111 -0.614 1.00 44.00 84 THR A O 1
#